Protein AF-A0A2M7KVG4-F1 (afdb_monomer)

pLDDT: mean 94.26, std 8.35, range [57.47, 98.31]

Radius of gyration: 11.43 Å; Cα contacts (8 Å, |Δi|>4): 47; chains: 1; bounding box: 33×15×27 Å

Secondary structure (DSSP, 8-state):
-PPEEE--HHHHHHHH-TTSTTHHHHHHHHHHHHHTT-EEE--HHHHHHHT-

Sequence (52 aa):
MTRRVFVDTSAWVAVVDSSDSHHSAATETYARLLKSQVTFVTTILVVAETQV

Nearest PDB structures (foldseek):
  7vwo-assembly3_I  TM=8.246E-01  e=2.039E+00  Mycobacteriu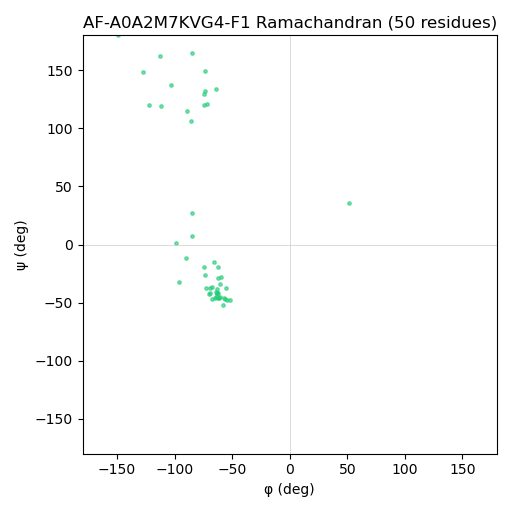m tuberculosis H37Rv
  6umr-assembly2_B  TM=3.999E-01  e=7.777E+00  Homo sapiens
  6umr-assembly1_A  TM=4.010E-01  e=7.777E+00  Homo sapiens
  2j49-assembly1_A  TM=3.711E-01  e=8.345E+00  Saccharomyces cerevisiae

Mean predicted aligned error: 3.03 Å

Foldseek 3Di:
DAAEDEDALVLVCLCPDPPDPCVVVSVVVVVVCVVVRHHYDYDPVRVVVNPD

Structure (mmCIF, N/CA/C/O backbone):
data_AF-A0A2M7KVG4-F1
#
_entry.id   AF-A0A2M7KVG4-F1
#
loop_
_atom_site.group_PDB
_atom_site.id
_atom_site.type_symbol
_atom_site.label_atom_id
_atom_site.label_alt_id
_atom_site.label_comp_id
_atom_site.label_asym_id
_atom_site.label_entity_id
_atom_site.label_seq_id
_atom_site.pdbx_PDB_ins_code
_atom_site.Cartn_x
_atom_site.Cartn_y
_atom_site.Cartn_z
_atom_site.occupancy
_atom_site.B_iso_or_equiv
_atom_site.auth_seq_id
_atom_site.auth_comp_id
_atom_site.auth_asym_id
_atom_site.auth_atom_id
_atom_site.pdbx_PDB_model_num
ATOM 1 N N . MET A 1 1 ? -21.252 3.952 12.209 1.00 59.78 1 MET A N 1
ATOM 2 C CA . MET A 1 1 ? -21.041 3.779 10.754 1.00 59.78 1 MET A CA 1
ATOM 3 C C . MET A 1 1 ? -19.606 3.333 10.530 1.00 59.78 1 MET A C 1
ATOM 5 O O . MET A 1 1 ? -18.718 3.972 11.079 1.00 59.78 1 MET A O 1
ATOM 9 N N . THR A 1 2 ? -19.364 2.257 9.781 1.00 73.25 2 THR A N 1
ATOM 10 C CA . THR A 1 2 ? -17.997 1.806 9.466 1.00 73.25 2 THR A CA 1
ATOM 11 C C . THR A 1 2 ? -17.355 2.772 8.470 1.00 73.25 2 THR A C 1
ATOM 13 O O . THR A 1 2 ? -17.899 2.995 7.386 1.00 73.25 2 THR A O 1
ATOM 16 N N . ARG A 1 3 ? -16.223 3.384 8.838 1.00 91.12 3 ARG A N 1
ATOM 17 C CA . ARG A 1 3 ? -15.504 4.329 7.973 1.00 91.12 3 ARG A CA 1
ATOM 18 C C . ARG A 1 3 ? -14.792 3.551 6.867 1.00 91.12 3 ARG A C 1
ATOM 20 O O . ARG A 1 3 ? -13.965 2.690 7.155 1.00 91.12 3 ARG A O 1
ATOM 27 N N . ARG A 1 4 ? -15.131 3.851 5.612 1.00 96.19 4 ARG A N 1
ATOM 28 C CA . ARG A 1 4 ? -14.526 3.244 4.419 1.00 96.19 4 ARG A CA 1
ATOM 29 C C . ARG A 1 4 ? -13.532 4.212 3.790 1.00 96.19 4 ARG A C 1
ATOM 31 O O . ARG A 1 4 ? -13.832 5.400 3.689 1.00 96.19 4 ARG A O 1
ATOM 38 N N . VAL A 1 5 ? -12.376 3.705 3.379 1.00 96.69 5 VAL A N 1
ATOM 39 C CA . VAL A 1 5 ? -11.336 4.465 2.677 1.00 96.69 5 VAL A CA 1
ATOM 40 C C . VAL A 1 5 ? -11.077 3.779 1.349 1.00 96.69 5 VAL A C 1
ATOM 42 O O . VAL A 1 5 ? -10.721 2.603 1.327 1.00 96.69 5 VAL A O 1
ATOM 45 N N . PHE A 1 6 ? -11.288 4.504 0.255 1.00 97.50 6 PHE A N 1
ATOM 46 C CA . PHE A 1 6 ? -10.897 4.026 -1.061 1.00 97.50 6 PHE A CA 1
ATOM 47 C C . PHE A 1 6 ? -9.377 4.131 -1.211 1.00 97.50 6 PHE A C 1
ATOM 49 O O . PHE A 1 6 ? -8.817 5.186 -0.914 1.00 97.50 6 PHE A O 1
ATOM 56 N N . VAL A 1 7 ? -8.728 3.051 -1.638 1.00 97.88 7 VAL A N 1
ATOM 57 C CA . VAL A 1 7 ? -7.281 2.994 -1.862 1.00 97.88 7 VAL A CA 1
ATOM 58 C C . VAL A 1 7 ? -7.024 2.854 -3.353 1.00 97.88 7 VAL A C 1
ATOM 60 O O . VAL A 1 7 ? -7.483 1.896 -3.980 1.00 97.88 7 VAL A O 1
ATOM 63 N N . ASP A 1 8 ? -6.323 3.845 -3.887 1.00 97.94 8 ASP A N 1
ATOM 64 C CA . ASP A 1 8 ? -5.880 3.928 -5.273 1.00 97.94 8 ASP A CA 1
ATOM 65 C C . ASP A 1 8 ? -4.551 3.183 -5.491 1.00 97.94 8 ASP A C 1
ATOM 67 O O . ASP A 1 8 ? -3.843 2.876 -4.527 1.00 97.94 8 ASP A O 1
ATOM 71 N N . THR A 1 9 ? -4.198 2.919 -6.749 1.00 97.62 9 THR A N 1
ATOM 72 C CA . THR A 1 9 ? -2.957 2.232 -7.140 1.00 97.62 9 THR A CA 1
ATOM 73 C C . THR A 1 9 ? -1.728 2.907 -6.556 1.00 97.62 9 THR A C 1
ATOM 75 O O . THR A 1 9 ? -0.899 2.256 -5.922 1.00 97.62 9 THR A O 1
ATOM 78 N N . SER A 1 10 ? -1.650 4.231 -6.693 1.00 97.06 10 SER A N 1
ATOM 79 C CA . SER A 1 10 ? -0.527 5.035 -6.204 1.00 97.06 10 SER A CA 1
ATOM 80 C C . SER A 1 10 ? -0.256 4.834 -4.708 1.00 97.06 10 SER A C 1
ATOM 82 O O . SER A 1 10 ? 0.895 4.756 -4.285 1.00 97.06 10 SER A O 1
ATOM 84 N N . ALA A 1 11 ? -1.308 4.677 -3.900 1.00 97.44 11 ALA A N 1
ATOM 85 C CA . ALA A 1 11 ? -1.180 4.428 -2.469 1.00 97.44 11 ALA A CA 1
ATOM 86 C C . ALA A 1 11 ? -0.682 3.008 -2.167 1.00 97.44 11 ALA A C 1
ATOM 88 O O . ALA A 1 11 ? 0.112 2.835 -1.244 1.00 97.44 11 ALA A O 1
ATOM 89 N N . TRP A 1 12 ? -1.113 1.998 -2.932 1.00 96.88 12 TRP A N 1
ATOM 90 C CA . TRP A 1 12 ? -0.582 0.641 -2.785 1.00 96.88 12 TRP A CA 1
ATOM 91 C C . TRP A 1 12 ? 0.895 0.571 -3.157 1.00 96.88 12 TRP A C 1
ATOM 93 O O . TRP A 1 12 ? 1.673 0.031 -2.372 1.00 96.88 12 TRP A O 1
ATOM 103 N N . VAL A 1 13 ? 1.280 1.170 -4.289 1.00 97.12 13 VAL A N 1
ATOM 104 C CA . VAL A 1 13 ? 2.674 1.238 -4.754 1.00 97.12 13 VAL A CA 1
ATOM 105 C C . VAL A 1 13 ? 3.551 1.925 -3.713 1.00 97.12 13 VAL A C 1
ATOM 107 O O . VAL A 1 13 ? 4.512 1.321 -3.245 1.00 97.12 13 VAL A O 1
ATOM 110 N N . ALA A 1 14 ? 3.168 3.116 -3.246 1.00 97.94 14 ALA A N 1
ATOM 111 C CA . ALA A 1 14 ? 3.951 3.844 -2.251 1.00 97.94 14 ALA A CA 1
ATOM 112 C C . ALA A 1 14 ? 4.109 3.070 -0.927 1.00 97.94 14 ALA A C 1
ATOM 114 O O . ALA A 1 14 ? 5.150 3.149 -0.281 1.00 97.94 14 ALA A O 1
ATOM 115 N N . VAL A 1 15 ? 3.109 2.288 -0.498 1.00 97.38 15 VAL A N 1
ATOM 116 C CA . VAL A 1 15 ? 3.230 1.471 0.726 1.00 97.38 15 VAL A CA 1
ATOM 117 C C . VAL A 1 15 ? 4.255 0.342 0.571 1.00 97.38 15 VAL A C 1
ATOM 119 O O . VAL A 1 15 ? 4.940 0.029 1.546 1.00 97.38 15 VAL A O 1
ATOM 122 N N . VAL A 1 16 ? 4.359 -0.285 -0.604 1.00 96.31 16 VAL A N 1
ATOM 123 C CA . VAL A 1 16 ? 5.199 -1.482 -0.801 1.00 96.31 16 VAL A CA 1
ATOM 124 C C . VAL A 1 16 ? 6.587 -1.175 -1.360 1.00 96.31 16 VAL A C 1
ATOM 126 O O . VAL A 1 16 ? 7.539 -1.875 -1.017 1.00 96.31 16 VAL A O 1
ATOM 129 N N . ASP A 1 17 ? 6.722 -0.140 -2.188 1.00 96.56 17 ASP A N 1
ATOM 130 C CA . ASP A 1 17 ? 7.992 0.257 -2.787 1.00 96.56 17 ASP A CA 1
ATOM 131 C C . ASP A 1 17 ? 8.766 1.182 -1.842 1.00 96.56 17 ASP A C 1
ATOM 133 O O . ASP A 1 1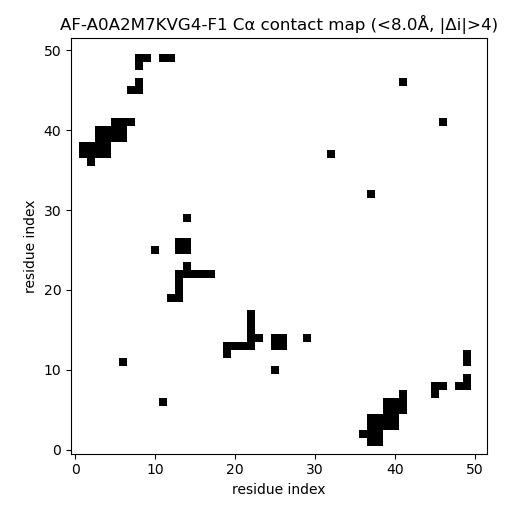7 ? 8.447 2.357 -1.682 1.00 96.56 17 ASP A O 1
ATOM 137 N N . SER A 1 18 ? 9.827 0.654 -1.228 1.00 97.19 18 SER A N 1
ATOM 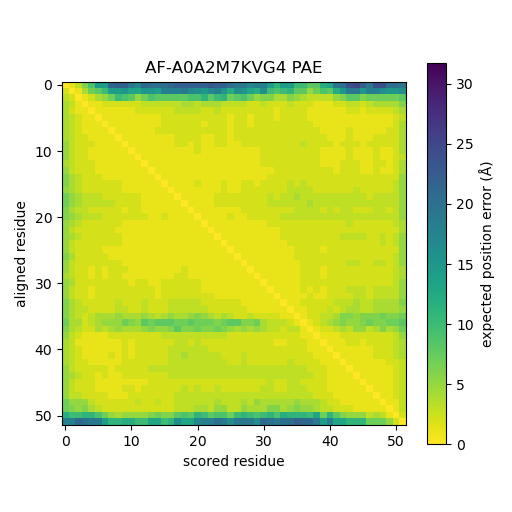138 C CA . SER A 1 18 ? 10.704 1.426 -0.337 1.00 97.19 18 SER A CA 1
ATOM 139 C C . SER A 1 18 ? 11.491 2.542 -1.033 1.00 97.19 18 SER A C 1
ATOM 141 O O . SER A 1 18 ? 12.061 3.394 -0.352 1.00 97.19 18 SER A O 1
ATOM 143 N N . SER A 1 19 ? 11.567 2.517 -2.366 1.00 97.25 19 SER A N 1
ATOM 144 C CA . SER A 1 19 ? 12.215 3.555 -3.169 1.00 97.25 19 SER A CA 1
ATOM 145 C C . SER A 1 19 ? 11.264 4.684 -3.577 1.00 97.25 19 SER A C 1
ATOM 147 O O . SER A 1 19 ? 11.735 5.737 -4.013 1.00 97.25 19 SER A O 1
ATOM 149 N N . ASP A 1 20 ? 9.951 4.513 -3.379 1.00 97.62 20 ASP A N 1
ATOM 150 C CA . ASP A 1 20 ? 8.960 5.551 -3.650 1.00 97.62 20 ASP A CA 1
ATOM 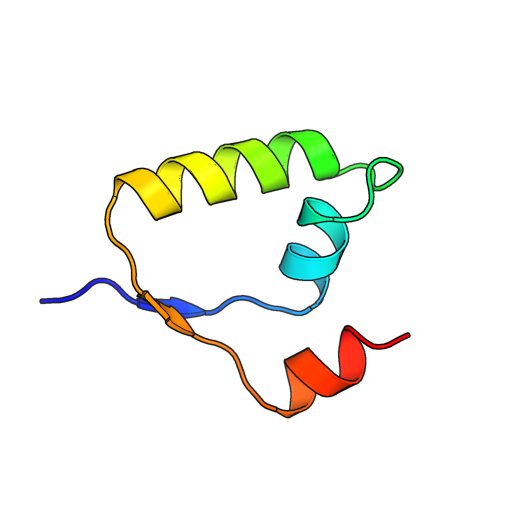151 C C . ASP A 1 20 ? 9.181 6.756 -2.723 1.00 97.62 20 ASP A C 1
ATOM 153 O O . ASP A 1 20 ? 9.352 6.630 -1.505 1.00 97.62 20 ASP A O 1
ATOM 157 N N . SER A 1 21 ? 9.147 7.962 -3.291 1.00 98.00 21 SER A N 1
ATOM 158 C CA . SER A 1 21 ? 9.356 9.206 -2.543 1.00 98.00 21 SER A CA 1
ATOM 159 C C . SER A 1 21 ? 8.297 9.452 -1.459 1.00 98.00 21 SER A C 1
ATOM 161 O O . SER A 1 21 ? 8.546 10.201 -0.512 1.00 98.00 21 SER A O 1
ATOM 163 N N . HIS A 1 22 ? 7.141 8.795 -1.549 1.00 98.00 22 HIS A N 1
ATOM 164 C CA . HIS A 1 22 ? 6.044 8.856 -0.590 1.00 98.00 22 HIS A CA 1
ATOM 165 C C . HIS A 1 22 ? 6.023 7.671 0.379 1.00 98.00 22 HIS A C 1
ATOM 167 O O . HIS A 1 22 ? 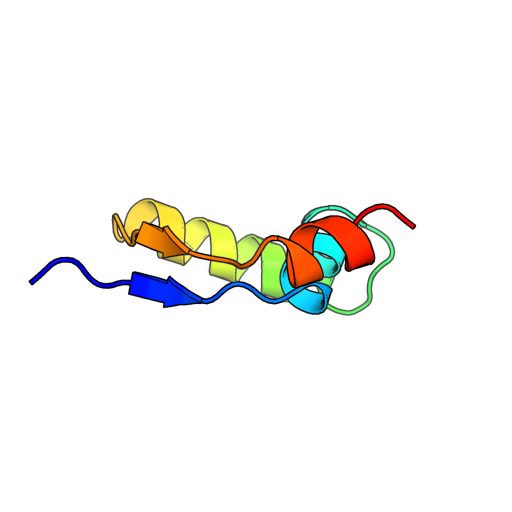5.145 7.637 1.244 1.00 98.00 22 HIS A O 1
ATOM 173 N N . HIS A 1 23 ? 6.978 6.735 0.305 1.00 98.19 23 HIS A N 1
ATOM 174 C CA . HIS A 1 23 ? 6.954 5.497 1.087 1.00 98.19 23 HIS A CA 1
ATOM 175 C C . HIS A 1 23 ? 6.754 5.721 2.590 1.00 98.19 23 HIS A C 1
ATOM 177 O O . HIS A 1 23 ? 5.874 5.132 3.222 1.00 98.19 23 HIS A O 1
ATOM 183 N N . SER A 1 24 ? 7.522 6.645 3.167 1.00 98.25 24 SER A N 1
ATOM 184 C CA . SER A 1 24 ? 7.430 6.981 4.593 1.00 98.25 24 SER A CA 1
ATOM 185 C C . SER A 1 24 ? 6.042 7.519 4.978 1.00 98.25 24 SER A C 1
ATOM 187 O O . SER A 1 24 ? 5.418 7.058 5.934 1.00 98.25 24 SER A O 1
ATOM 189 N N . ALA A 1 25 ? 5.495 8.446 4.187 1.00 98.25 25 ALA A N 1
ATOM 190 C CA . ALA A 1 25 ? 4.184 9.034 4.456 1.00 98.25 25 ALA A CA 1
ATOM 191 C C . ALA A 1 25 ? 3.033 8.030 4.245 1.00 98.25 25 ALA A C 1
ATOM 193 O O . ALA A 1 25 ? 2.046 8.028 4.996 1.00 98.25 25 ALA A O 1
ATOM 194 N N . ALA A 1 26 ? 3.157 7.169 3.233 1.00 98.12 26 ALA A N 1
ATOM 195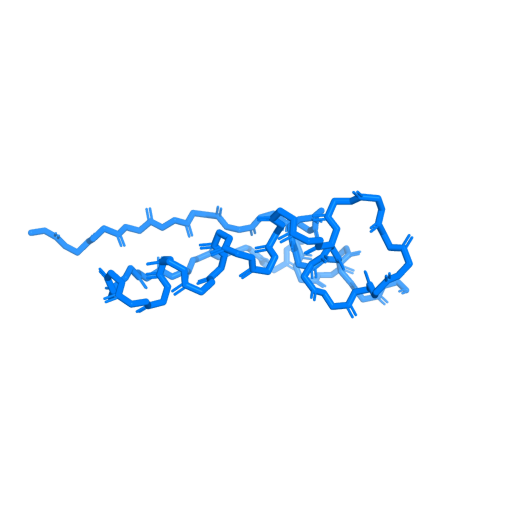 C CA . ALA A 1 26 ? 2.179 6.144 2.896 1.00 98.12 26 ALA A CA 1
ATOM 196 C C . ALA A 1 26 ? 2.114 5.060 3.980 1.00 98.12 26 ALA A C 1
ATOM 198 O O . ALA A 1 26 ? 1.027 4.750 4.473 1.00 98.12 26 ALA A O 1
ATOM 199 N N . THR A 1 27 ? 3.266 4.553 4.428 1.00 98.19 27 THR A N 1
ATOM 200 C CA . THR A 1 27 ? 3.355 3.555 5.508 1.00 98.19 27 THR A CA 1
ATOM 201 C C . THR A 1 27 ? 2.831 4.092 6.840 1.00 98.19 27 THR A C 1
ATOM 203 O O . THR A 1 27 ? 2.054 3.408 7.514 1.00 98.19 27 THR A O 1
ATOM 206 N N . GLU A 1 28 ? 3.156 5.338 7.203 1.00 98.31 28 GLU A N 1
ATOM 207 C CA . GLU A 1 28 ? 2.627 5.971 8.415 1.00 98.31 28 GLU A CA 1
ATOM 208 C C . GLU A 1 28 ? 1.096 6.102 8.355 1.00 98.31 28 GLU A C 1
ATOM 210 O O . GLU A 1 28 ? 0.378 5.748 9.298 1.00 98.31 28 GLU A O 1
ATOM 215 N N . THR A 1 29 ? 0.571 6.565 7.220 1.00 97.50 29 THR A N 1
ATOM 216 C CA . THR A 1 29 ? -0.872 6.726 7.013 1.00 97.50 29 THR A CA 1
ATOM 217 C C . THR A 1 29 ? -1.596 5.386 7.043 1.00 97.50 29 THR A C 1
ATOM 219 O O . THR A 1 29 ? -2.608 5.259 7.738 1.00 97.50 29 THR A O 1
ATOM 222 N N . TYR A 1 30 ? -1.060 4.374 6.363 1.00 96.62 30 TYR A N 1
ATOM 223 C CA . TYR A 1 30 ? -1.590 3.014 6.368 1.00 96.62 30 TYR A CA 1
ATOM 224 C C . TYR A 1 30 ? -1.660 2.447 7.794 1.00 96.62 30 TYR A C 1
ATOM 226 O O . TYR A 1 30 ? -2.714 1.970 8.220 1.00 96.62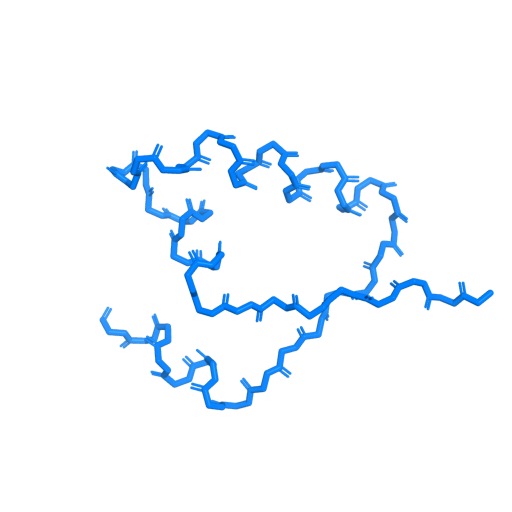 30 TYR A O 1
ATOM 234 N N . ALA A 1 31 ? -0.596 2.606 8.588 1.00 96.50 31 ALA A N 1
ATOM 235 C CA . ALA A 1 31 ? -0.559 2.163 9.980 1.00 96.50 31 ALA A CA 1
ATOM 236 C C . ALA A 1 31 ? -1.586 2.887 10.872 1.00 96.50 31 ALA A C 1
ATOM 238 O O . ALA A 1 31 ? -2.253 2.250 11.693 1.00 96.50 31 ALA A O 1
ATOM 239 N N . ARG A 1 32 ? -1.759 4.209 10.720 1.00 96.38 32 ARG A N 1
ATOM 240 C CA . ARG A 1 32 ? -2.790 4.968 11.461 1.00 96.38 32 ARG A CA 1
ATOM 241 C C . ARG A 1 32 ? -4.205 4.518 11.096 1.00 96.38 32 ARG A C 1
ATOM 243 O O . ARG A 1 32 ? -5.060 4.398 11.977 1.00 96.38 32 ARG A O 1
ATOM 250 N N . LEU A 1 33 ? -4.459 4.265 9.813 1.00 95.06 33 LEU A N 1
ATOM 251 C CA . LEU A 1 33 ? -5.763 3.828 9.317 1.00 95.06 33 LEU A CA 1
ATOM 252 C C . LEU A 1 33 ? -6.098 2.404 9.781 1.00 95.06 33 LEU A C 1
ATOM 254 O O . LEU A 1 33 ? -7.208 2.183 10.266 1.00 95.06 33 LEU A O 1
ATOM 258 N N . LEU A 1 34 ? -5.128 1.484 9.756 1.00 92.50 34 LEU A N 1
ATOM 259 C CA . LEU A 1 34 ? -5.271 0.139 10.324 1.00 92.50 34 LEU A CA 1
ATOM 260 C C . LEU A 1 34 ? -5.660 0.178 11.808 1.00 92.50 34 LEU A C 1
ATOM 262 O O . LEU A 1 34 ? -6.613 -0.484 12.216 1.00 92.50 34 LEU A O 1
ATOM 266 N N . LYS A 1 35 ? -4.978 1.007 12.612 1.00 94.81 35 LYS A N 1
ATOM 267 C CA . LYS A 1 35 ? -5.302 1.194 14.040 1.00 94.81 35 LYS A CA 1
ATOM 268 C C . LYS A 1 35 ? -6.704 1.764 14.266 1.00 94.81 35 LYS A C 1
ATOM 270 O O . LYS A 1 35 ? -7.318 1.488 15.289 1.00 94.81 35 LYS A O 1
ATOM 275 N N . SER A 1 36 ? -7.211 2.537 13.309 1.00 92.38 36 SER A N 1
ATOM 276 C CA . SER A 1 36 ? -8.537 3.162 13.366 1.00 92.38 36 SER A CA 1
ATOM 277 C C . SER A 1 36 ? -9.668 2.240 12.888 1.00 92.38 36 SER A C 1
ATOM 279 O O . SER A 1 36 ? -10.798 2.705 12.744 1.00 92.38 36 SER A O 1
ATOM 281 N N . GLN A 1 37 ? -9.375 0.959 12.615 1.00 87.94 37 GLN A N 1
ATOM 282 C CA . GLN A 1 37 ? -10.334 -0.053 12.153 1.00 87.94 37 GLN A CA 1
ATOM 283 C C . GLN A 1 37 ? -11.166 0.398 10.938 1.00 87.94 37 GLN A C 1
ATOM 285 O O . GLN A 1 37 ? -12.353 0.083 10.823 1.00 87.94 37 GLN A O 1
ATOM 290 N N . VAL A 1 38 ? -10.555 1.159 10.023 1.00 93.69 38 VAL A N 1
ATOM 291 C CA . VAL A 1 38 ? -11.217 1.527 8.765 1.00 93.69 38 VAL A CA 1
ATOM 292 C C . VAL A 1 38 ? -11.271 0.325 7.829 1.00 93.69 38 VAL A C 1
ATOM 294 O O . VAL A 1 38 ? -10.379 -0.522 7.820 1.00 93.69 38 VAL A O 1
ATOM 297 N N . THR A 1 39 ? -12.301 0.268 6.993 1.00 95.62 39 THR A N 1
ATOM 298 C CA . THR A 1 39 ? -12.355 -0.700 5.897 1.00 95.62 39 THR A CA 1
ATOM 299 C C . THR A 1 39 ? -11.7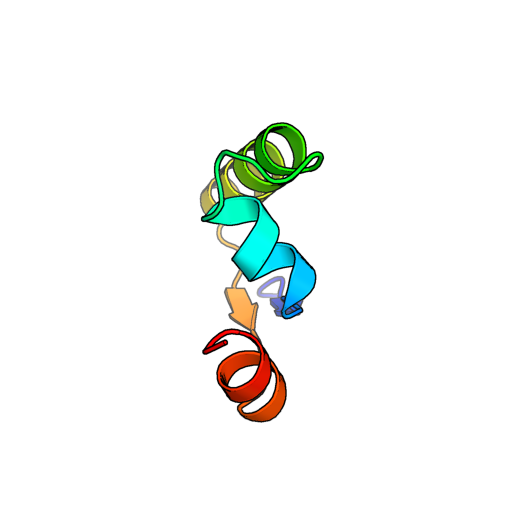09 -0.087 4.663 1.00 95.62 39 THR A C 1
ATOM 301 O O . THR A 1 39 ? -12.2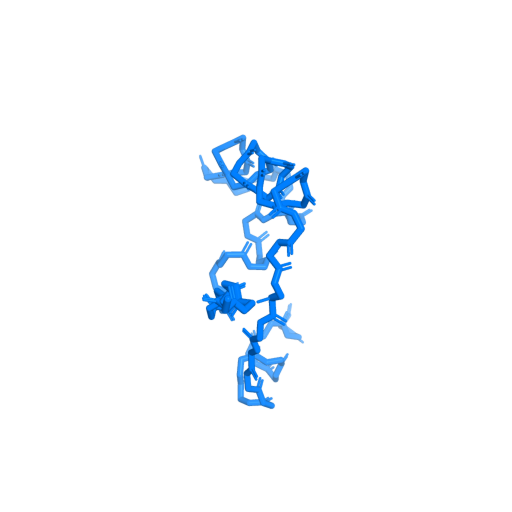30 0.884 4.107 1.00 95.62 39 THR A O 1
ATOM 304 N N . PHE A 1 40 ? -10.596 -0.661 4.221 1.00 96.75 40 PHE A N 1
ATOM 305 C CA . PHE A 1 40 ? -10.026 -0.339 2.919 1.00 96.75 40 PHE A CA 1
ATOM 306 C C . PHE A 1 40 ? -10.873 -0.971 1.818 1.00 96.75 40 PHE A C 1
ATOM 308 O O . PHE A 1 40 ? -11.234 -2.144 1.893 1.00 96.75 40 PHE A O 1
ATOM 315 N N . VAL A 1 41 ? -11.213 -0.181 0.808 1.00 97.56 41 VAL A N 1
ATOM 316 C CA . VAL A 1 41 ? -11.937 -0.630 -0.382 1.00 97.56 41 VAL A CA 1
ATOM 317 C C . VAL A 1 41 ? -11.168 -0.189 -1.617 1.00 97.56 41 VAL A C 1
ATOM 319 O O . VAL A 1 41 ? -10.509 0.843 -1.608 1.00 97.56 41 VAL A O 1
ATOM 322 N N . THR A 1 42 ? -11.234 -0.967 -2.685 1.00 97.69 42 THR A N 1
ATOM 323 C CA . THR A 1 42 ? -10.596 -0.637 -3.962 1.00 97.69 42 THR A CA 1
ATOM 324 C C . THR A 1 42 ? -11.417 -1.239 -5.107 1.00 97.69 42 THR A C 1
ATOM 326 O O . THR A 1 42 ? -12.459 -1.850 -4.849 1.00 97.69 42 THR A O 1
ATOM 329 N N . THR A 1 43 ? -11.008 -1.053 -6.362 1.00 98.06 43 THR A N 1
ATOM 330 C CA . THR A 1 43 ? -11.660 -1.689 -7.521 1.00 98.06 43 THR A CA 1
ATOM 331 C C . THR A 1 43 ? -10.748 -2.711 -8.188 1.00 98.06 43 THR A C 1
ATOM 333 O O . THR A 1 43 ? -9.532 -2.675 -8.029 1.00 98.06 43 THR A O 1
ATOM 336 N N . ILE A 1 44 ? -11.333 -3.595 -9.000 1.00 97.44 44 ILE A N 1
ATOM 337 C CA . ILE A 1 44 ? -10.563 -4.525 -9.838 1.00 97.44 44 ILE A CA 1
ATOM 338 C C . ILE A 1 44 ? -9.633 -3.800 -10.827 1.00 97.44 44 ILE A C 1
ATOM 340 O O . ILE A 1 44 ? -8.583 -4.334 -11.163 1.00 97.44 44 ILE A O 1
ATOM 344 N N . LEU A 1 45 ? -9.979 -2.578 -11.251 1.00 97.31 45 LEU A N 1
ATOM 345 C CA . LEU A 1 45 ? -9.140 -1.773 -12.143 1.00 97.31 45 LEU A CA 1
ATOM 346 C C . LEU A 1 45 ? -7.877 -1.278 -11.428 1.00 97.31 45 LEU A C 1
ATOM 348 O O . LEU A 1 45 ? -6.792 -1.393 -11.982 1.00 97.31 45 LEU A O 1
ATOM 352 N N . VAL A 1 46 ? -8.012 -0.823 -10.178 1.00 97.56 46 VAL A N 1
ATOM 353 C CA . VAL A 1 46 ? -6.865 -0.442 -9.333 1.00 97.56 46 VAL A CA 1
ATOM 354 C C . VAL A 1 46 ? -5.957 -1.644 -9.069 1.00 97.56 46 VAL A C 1
ATOM 356 O O . VAL A 1 46 ? -4.737 -1.536 -9.144 1.00 97.56 46 VAL A O 1
ATOM 359 N N . VAL A 1 47 ? -6.535 -2.821 -8.804 1.00 96.19 47 VAL A N 1
ATOM 360 C CA . VAL A 1 47 ? -5.740 -4.049 -8.634 1.00 96.19 47 VAL A CA 1
ATOM 361 C C . VAL A 1 47 ? -4.957 -4.371 -9.908 1.00 96.19 47 VAL A C 1
ATOM 363 O O . VAL A 1 47 ? -3.771 -4.665 -9.816 1.00 96.19 47 VAL A O 1
ATOM 366 N N . ALA A 1 48 ? -5.590 -4.283 -11.081 1.00 96.38 48 ALA A N 1
ATOM 367 C CA . ALA A 1 48 ? -4.925 -4.532 -12.359 1.00 96.38 48 ALA A CA 1
ATOM 368 C C . ALA A 1 48 ? -3.789 -3.532 -12.642 1.00 96.38 48 ALA A C 1
ATOM 370 O O . ALA A 1 48 ? -2.746 -3.929 -13.147 1.00 96.38 48 ALA A O 1
ATOM 371 N N . GLU A 1 49 ? -3.960 -2.259 -12.286 1.00 94.69 49 GLU A N 1
ATOM 372 C CA . GLU A 1 49 ? -2.932 -1.222 -12.452 1.00 94.69 49 GLU A CA 1
ATOM 373 C C . GLU A 1 49 ? -1.779 -1.364 -11.441 1.00 94.69 49 GLU A C 1
ATOM 375 O O . GLU A 1 49 ? -0.654 -0.974 -11.728 1.00 94.69 49 GLU A O 1
ATOM 380 N N . THR A 1 50 ? -2.025 -1.965 -10.273 1.00 93.06 50 THR A N 1
ATOM 381 C CA . THR A 1 50 ? -0.983 -2.221 -9.260 1.00 93.06 50 THR A CA 1
ATOM 382 C C . THR A 1 50 ? -0.055 -3.385 -9.653 1.00 93.06 50 THR A C 1
ATOM 384 O O . THR A 1 50 ? 1.036 -3.506 -9.108 1.00 93.06 50 THR A O 1
ATOM 387 N N . GLN A 1 51 ? -0.466 -4.258 -10.581 1.00 80.25 51 GLN A N 1
ATOM 388 C CA . GLN A 1 51 ? 0.277 -5.463 -10.993 1.00 80.25 51 GLN A CA 1
ATOM 389 C C . GLN A 1 51 ? 1.350 -5.226 -12.077 1.00 80.25 51 GLN A C 1
ATOM 391 O O . GLN A 1 51 ? 1.647 -6.144 -12.844 1.00 80.25 51 GLN A O 1
ATOM 396 N N . VAL A 1 52 ? 1.919 -4.022 -12.164 1.00 57.47 52 VAL A N 1
ATOM 397 C CA . VAL A 1 52 ? 2.952 -3.681 -13.164 1.00 57.47 52 VAL A CA 1
ATOM 398 C C . VAL A 1 52 ? 4.349 -4.049 -12.674 1.00 57.47 52 VAL A C 1
ATOM 400 O O . VAL A 1 52 ? 4.650 -3.788 -11.489 1.00 57.47 52 VAL A O 1
#

Solvent-accessible surface area (backbone atoms only — not comparable to full-atom values): 3096 Å² total; per-residue (Å²): 131,87,54,72,43,80,54,53,38,70,55,55,50,20,52,71,37,85,83,40,95,48,17,70,61,35,42,54,49,50,53,54,41,59,76,64,67,46,45,79,42,71,52,74,66,35,54,60,65,56,72,114